Protein AF-A0A060C1Y1-F1 (afdb_monomer)

Solvent-accessible surface area (backbone atoms only — not comparable to full-atom values): 4877 Å² total; per-residue (Å²): 140,83,88,70,79,50,53,68,55,54,50,50,50,44,52,56,30,25,51,69,58,46,82,78,84,84,86,80,75,55,43,100,85,72,43,73,45,70,67,57,53,52,38,53,50,47,47,50,61,51,41,74,80,46,42,81,75,52,66,96,48,48,44,74,64,87,85,64,77,80,63,98,80,78,127

Radius of gyration: 15.28 Å; Cα contacts (8 Å, |Δi|>4): 41; chains: 1; bounding box: 36×22×49 Å

Organism: NCBI:txid543029

Foldseek 3Di:
DPPDDDLVRVLVVQLVQQQAFHHDDDDFDPDPVRHGDVVVVVSVVSNVVVCVVCVVSRPPGHHDPPPDDDPPPPD

Nearest PDB structures (foldseek):
  1hl9-assembly1_A  TM=9.649E-01  e=3.139E-03  Thermotoga maritima MSB8
  2wsp-assembly1_A  TM=9.621E-01  e=2.931E-03  Thermotoga maritima MSB8
  2wsp-assembly2_B  TM=9.691E-01  e=3.602E-03  Thermotoga maritima MSB8
  1odu-assembly1_A  TM=9.654E-01  e=4.132E-03  Thermotoga maritima MSB8
  7xsh-assembly1_A  TM=9.085E-01  e=2.734E-01  Cecembia lonarensis LW9

pLDDT: mean 91.27, std 10.34, range [47.47, 98.25]

Sequence (75 aa):
EYTWKSPRQLVVMLIETVSKGGNLLLNVGPTARGVFDDRANERLSAIARWMKFHNRSIYGCTQAPPEFKVPQNCF

Secondary structure (DSSP, 8-state):
---SPPHHHHHHHHHHHHHTT-------PPPTTSSPPHHHHHHHHHHHHHHHHHGGGTTT--PPPTTSPPPTT--

InterPro domains:
  IPR000933 Glycoside hydrolase, family 29 [PTHR10030] (5-67)
  IPR017853 Glycoside hydrolase superfamily [SSF51445] (3-59)
  IPR057739 Glycoside hydrolase family 29, N-terminal [PF01120] (3-54)

Mean predicted aligned error: 4.66 Å

Structure (mmCIF, N/CA/C/O backbone):
data_AF-A0A060C1Y1-F1
#
_entry.id   AF-A0A060C1Y1-F1
#
loop_
_atom_site.group_PDB
_atom_site.id
_atom_site.type_symbol
_atom_site.label_atom_id
_atom_site.label_alt_id
_atom_site.label_comp_id
_atom_site.label_asym_id
_atom_site.label_entity_id
_atom_site.label_seq_id
_atom_site.pdbx_PDB_ins_code
_atom_site.Cartn_x
_atom_site.Cartn_y
_atom_site.Cartn_z
_atom_site.occupancy
_atom_site.B_iso_or_equiv
_atom_site.auth_seq_id
_atom_site.auth_comp_id
_atom_site.auth_asym_id
_atom_site.auth_atom_id
_atom_site.pdbx_PDB_model_num
ATOM 1 N N . GLU A 1 1 ? 22.907 1.128 -6.425 1.00 47.47 1 GLU A N 1
ATOM 2 C CA . GLU A 1 1 ? 21.634 1.849 -6.640 1.00 47.47 1 GLU A CA 1
ATOM 3 C C . GLU A 1 1 ? 20.582 1.281 -5.678 1.00 47.47 1 GLU A C 1
ATOM 5 O O . GLU A 1 1 ? 20.161 0.148 -5.859 1.00 47.47 1 GLU A O 1
ATOM 10 N N . TYR A 1 2 ? 20.246 1.996 -4.596 1.00 55.31 2 TYR A N 1
ATOM 11 C CA . TYR A 1 2 ? 19.406 1.507 -3.476 1.00 55.31 2 TYR A CA 1
ATOM 12 C C . TYR A 1 2 ? 18.093 2.298 -3.314 1.00 55.31 2 TYR A C 1
ATOM 14 O O . TYR A 1 2 ? 17.486 2.325 -2.250 1.00 55.31 2 TYR A O 1
ATOM 22 N N . THR A 1 3 ? 17.644 2.985 -4.360 1.00 74.62 3 THR A N 1
ATOM 23 C CA . THR A 1 3 ? 16.609 4.028 -4.261 1.00 74.62 3 THR A CA 1
ATOM 24 C C . THR A 1 3 ? 15.166 3.508 -4.254 1.00 74.62 3 THR A C 1
ATOM 26 O O . THR A 1 3 ? 14.226 4.298 -4.173 1.00 74.62 3 THR A O 1
ATOM 29 N N . TRP A 1 4 ? 14.956 2.191 -4.330 1.00 81.88 4 TRP A N 1
ATOM 30 C CA . TRP A 1 4 ? 13.621 1.598 -4.411 1.00 81.88 4 TRP A CA 1
ATOM 31 C C . TRP A 1 4 ? 13.057 1.289 -3.029 1.00 81.88 4 TRP A C 1
ATOM 33 O O . TRP A 1 4 ? 13.683 0.603 -2.222 1.00 81.88 4 TRP A O 1
ATOM 43 N N . LYS A 1 5 ? 11.824 1.740 -2.783 1.00 88.56 5 LYS A N 1
ATOM 44 C CA . LYS A 1 5 ? 11.090 1.387 -1.566 1.00 88.56 5 LYS A CA 1
ATOM 45 C C . LYS A 1 5 ? 10.845 -0.125 -1.518 1.00 88.56 5 LYS A C 1
ATOM 47 O O . LYS A 1 5 ? 10.469 -0.756 -2.510 1.00 88.56 5 LYS A O 1
ATOM 52 N N . SER A 1 6 ? 11.062 -0.706 -0.346 1.00 93.00 6 SER A N 1
ATOM 53 C CA . SER A 1 6 ? 10.756 -2.108 -0.057 1.00 93.00 6 SER A CA 1
ATOM 54 C C . SER A 1 6 ? 9.239 -2.368 -0.068 1.00 93.00 6 SER A C 1
ATOM 56 O O . SER A 1 6 ? 8.456 -1.430 0.121 1.00 93.00 6 SER A O 1
ATOM 58 N N . PRO A 1 7 ? 8.787 -3.631 -0.210 1.00 94.38 7 PRO A N 1
ATOM 59 C CA . PRO A 1 7 ? 7.365 -3.965 -0.117 1.00 94.38 7 PRO A CA 1
ATOM 60 C C . PRO A 1 7 ? 6.727 -3.488 1.189 1.00 94.38 7 PRO A C 1
ATOM 62 O O . PRO A 1 7 ? 5.631 -2.936 1.180 1.00 94.38 7 PRO A O 1
ATOM 65 N N . ARG A 1 8 ? 7.449 -3.648 2.308 1.00 94.88 8 ARG A N 1
ATOM 66 C CA . ARG A 1 8 ? 7.002 -3.200 3.631 1.00 94.88 8 ARG A CA 1
ATOM 67 C C . ARG A 1 8 ? 6.739 -1.699 3.642 1.00 94.88 8 ARG A C 1
ATOM 69 O O . ARG A 1 8 ? 5.696 -1.279 4.122 1.00 94.88 8 ARG A O 1
ATOM 76 N N . GLN A 1 9 ? 7.657 -0.899 3.098 1.00 95.19 9 GLN A N 1
ATOM 77 C CA . GLN A 1 9 ? 7.487 0.555 3.044 1.00 95.19 9 GLN A CA 1
ATOM 78 C C . GLN A 1 9 ? 6.269 0.962 2.209 1.00 95.19 9 GLN A C 1
ATOM 80 O O . GLN A 1 9 ? 5.541 1.857 2.619 1.00 95.19 9 GLN A O 1
ATOM 85 N N . LEU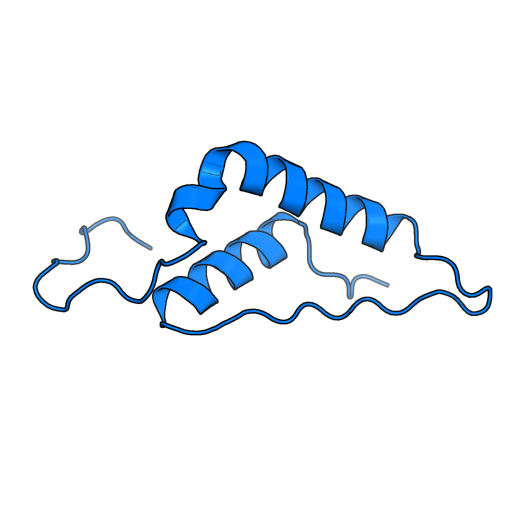 A 1 10 ? 6.016 0.297 1.077 1.00 96.31 10 LEU A N 1
ATOM 86 C CA . LEU A 1 10 ? 4.852 0.602 0.238 1.00 96.31 10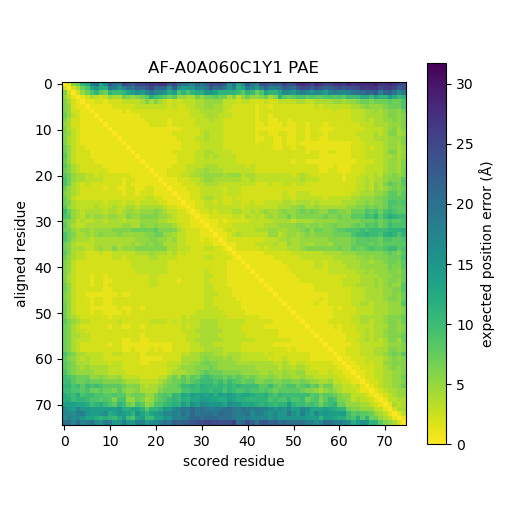 LEU A CA 1
ATOM 87 C C . LEU A 1 10 ? 3.526 0.264 0.934 1.00 96.31 10 LEU A C 1
ATOM 89 O O . LEU A 1 10 ? 2.585 1.050 0.865 1.00 96.31 10 LEU A O 1
ATOM 93 N N . VAL A 1 11 ? 3.461 -0.867 1.641 1.00 97.06 11 VAL A N 1
ATOM 94 C CA . VAL A 1 11 ? 2.277 -1.240 2.433 1.00 97.06 11 VAL A CA 1
ATOM 95 C C . VAL A 1 11 ? 2.062 -0.266 3.592 1.00 97.06 11 VAL A C 1
ATOM 97 O O . VAL A 1 11 ? 0.941 0.185 3.801 1.00 97.06 11 VAL A O 1
ATOM 100 N N . VAL A 1 12 ? 3.123 0.115 4.310 1.00 96.50 12 VAL A N 1
ATOM 101 C CA . VAL A 1 12 ? 3.031 1.109 5.393 1.00 96.50 12 VAL A CA 1
ATOM 102 C C . VAL A 1 12 ? 2.538 2.453 4.861 1.00 96.50 12 VAL A C 1
ATOM 104 O O . VAL A 1 12 ? 1.616 3.016 5.437 1.00 96.50 12 VAL A O 1
ATOM 107 N N . MET A 1 13 ? 3.072 2.927 3.731 1.00 96.88 13 MET A N 1
ATOM 108 C CA . MET A 1 13 ? 2.598 4.160 3.093 1.00 96.88 13 MET A CA 1
ATOM 109 C C . MET A 1 13 ? 1.109 4.102 2.740 1.00 96.88 13 MET A C 1
ATOM 111 O O . MET A 1 13 ? 0.400 5.084 2.941 1.00 96.88 13 MET A O 1
ATOM 115 N N . LEU A 1 14 ? 0.629 2.970 2.214 1.00 97.56 14 LEU A N 1
ATOM 116 C CA . LEU A 1 14 ? -0.790 2.780 1.907 1.00 97.56 14 LEU A CA 1
ATOM 117 C C . LEU A 1 14 ? -1.649 2.893 3.171 1.00 97.56 14 LEU A C 1
ATOM 119 O O . LEU A 1 14 ? -2.608 3.660 3.186 1.00 97.56 14 LEU A O 1
ATOM 123 N N . ILE A 1 15 ? -1.278 2.167 4.228 1.00 96.88 15 ILE A N 1
ATOM 124 C CA . ILE A 1 15 ? -2.000 2.168 5.506 1.00 96.88 15 ILE A CA 1
ATOM 125 C C . ILE A 1 15 ? -2.021 3.574 6.110 1.00 96.88 15 ILE A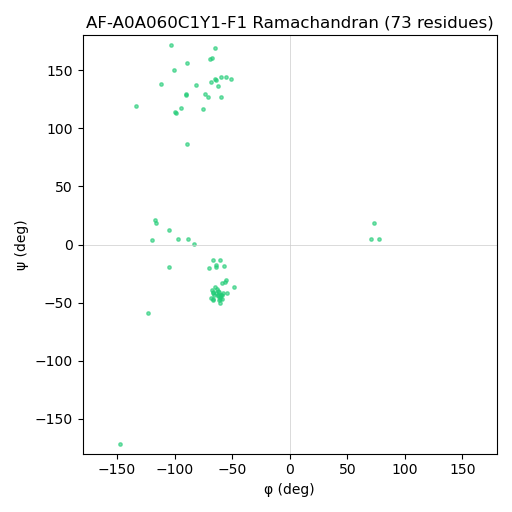 C 1
ATOM 127 O O . ILE A 1 15 ? -3.075 4.050 6.516 1.00 96.88 15 ILE A O 1
ATOM 131 N N . GLU A 1 16 ? -0.872 4.249 6.137 1.00 95.88 16 GLU A N 1
ATOM 132 C CA . GLU A 1 16 ? -0.737 5.592 6.699 1.00 95.88 16 GLU A CA 1
ATOM 133 C C . GLU A 1 16 ? -1.534 6.638 5.911 1.00 95.88 16 GLU A C 1
ATOM 135 O O . GLU A 1 16 ? -2.113 7.553 6.490 1.00 95.88 16 GLU A O 1
ATOM 140 N N . THR A 1 17 ? -1.589 6.503 4.585 1.00 97.50 17 THR A N 1
ATOM 141 C CA . THR A 1 17 ? -2.362 7.418 3.738 1.00 97.50 17 THR A CA 1
ATOM 142 C C . THR A 1 17 ? -3.859 7.267 4.009 1.00 97.50 17 THR A C 1
ATOM 144 O O . THR A 1 17 ? -4.546 8.262 4.236 1.00 97.50 17 THR A O 1
ATOM 147 N N . VAL A 1 18 ? -4.358 6.029 4.060 1.00 97.56 18 VAL A N 1
ATOM 148 C CA . VAL A 1 18 ? -5.778 5.747 4.330 1.00 97.56 18 VAL A CA 1
ATOM 149 C C . VAL A 1 18 ? -6.168 6.129 5.759 1.00 97.56 18 VAL A C 1
ATOM 151 O O . VAL A 1 18 ? -7.235 6.708 5.966 1.00 97.56 18 VAL A O 1
ATOM 154 N N . SER A 1 19 ? -5.300 5.889 6.748 1.00 95.06 19 SER A N 1
ATOM 155 C CA . SER A 1 19 ? -5.572 6.249 8.149 1.00 95.06 19 SER A CA 1
ATOM 156 C C . SER A 1 19 ? -5.644 7.759 8.390 1.00 95.06 19 SER A C 1
ATOM 158 O O . SER A 1 19 ? -6.137 8.189 9.429 1.00 95.06 19 SER A O 1
ATOM 160 N N . LYS A 1 20 ? -5.192 8.562 7.423 1.00 95.06 20 LYS A N 1
ATOM 161 C CA . LYS A 1 20 ? -5.294 10.026 7.405 1.00 95.06 20 LYS A CA 1
ATOM 162 C C . LYS A 1 20 ? -6.380 10.528 6.441 1.00 95.06 20 LYS A C 1
ATOM 164 O O . LYS A 1 20 ? -6.412 11.711 6.122 1.00 95.06 20 LYS A O 1
ATOM 169 N N . GLY A 1 21 ? -7.247 9.635 5.954 1.00 95.75 21 GLY A N 1
ATOM 170 C CA . GLY A 1 21 ? -8.351 9.962 5.046 1.00 95.75 21 GLY A CA 1
ATOM 171 C C . GLY A 1 21 ? -7.930 10.283 3.608 1.00 95.75 21 GLY A C 1
ATOM 172 O O . GLY A 1 21 ? -8.690 10.913 2.876 1.00 95.75 21 GLY A O 1
ATOM 173 N N . GLY A 1 22 ? -6.722 9.886 3.198 1.00 96.25 22 GLY A N 1
ATOM 174 C CA . GLY A 1 22 ? -6.185 10.116 1.859 1.00 96.25 22 GLY A CA 1
ATOM 175 C C . GLY A 1 22 ? -6.222 8.883 0.953 1.00 96.25 22 GLY A C 1
ATOM 176 O O . GLY A 1 22 ? -6.445 7.757 1.394 1.00 96.25 22 GLY A O 1
ATOM 177 N N . ASN A 1 23 ? -5.895 9.102 -0.325 1.00 96.44 23 ASN A N 1
ATOM 178 C CA . ASN A 1 23 ? -5.696 8.048 -1.321 1.00 96.44 23 ASN A CA 1
ATOM 179 C C . ASN A 1 23 ? -4.227 7.972 -1.748 1.00 96.44 23 ASN A C 1
ATOM 181 O O . ASN A 1 23 ? -3.591 8.999 -1.988 1.00 96.44 23 ASN A O 1
ATOM 185 N N . LEU A 1 24 ? -3.697 6.755 -1.895 1.00 95.88 24 LEU A N 1
ATOM 186 C CA . LEU A 1 24 ? -2.340 6.538 -2.392 1.00 95.88 24 LEU A CA 1
ATOM 187 C C . LEU A 1 24 ? -2.357 6.288 -3.904 1.00 95.88 24 LEU A C 1
ATOM 189 O O . LEU A 1 24 ? -2.8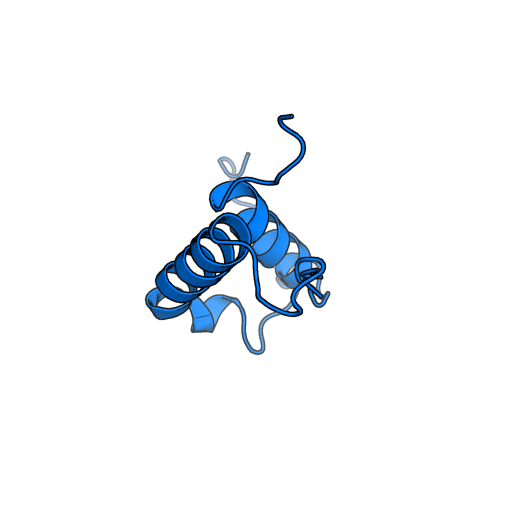80 5.273 -4.360 1.00 95.88 24 LEU A O 1
ATOM 193 N N . LEU A 1 25 ? -1.711 7.170 -4.668 1.00 95.81 25 LEU A N 1
ATOM 194 C CA . LEU A 1 25 ? -1.403 6.945 -6.081 1.00 95.81 25 LEU A CA 1
ATOM 195 C C . LEU A 1 25 ? 0.051 6.477 -6.221 1.00 95.81 25 LEU A C 1
ATOM 197 O O . LEU A 1 25 ? 0.983 7.226 -5.927 1.00 95.81 25 LEU A O 1
ATOM 201 N N . LEU A 1 26 ? 0.249 5.229 -6.654 1.00 92.94 26 LEU A N 1
ATOM 202 C CA . LEU A 1 26 ? 1.575 4.632 -6.815 1.00 92.94 26 LEU A CA 1
ATOM 203 C C . LEU A 1 26 ? 2.021 4.679 -8.280 1.00 92.94 26 LEU A C 1
ATOM 205 O O . LEU A 1 26 ? 1.459 3.990 -9.128 1.00 92.94 26 LEU A O 1
ATOM 209 N N . ASN A 1 27 ? 3.071 5.450 -8.559 1.00 90.88 27 ASN A N 1
ATOM 210 C CA . AS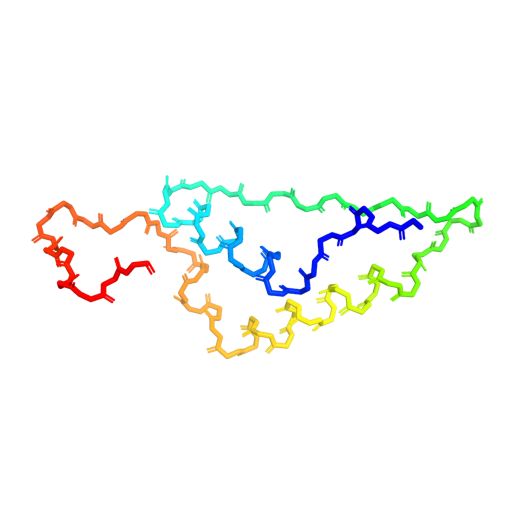N A 1 27 ? 3.658 5.540 -9.894 1.00 90.88 27 ASN A CA 1
ATOM 211 C C . ASN A 1 27 ? 4.605 4.364 -10.174 1.00 90.88 27 ASN A C 1
ATOM 213 O O . ASN A 1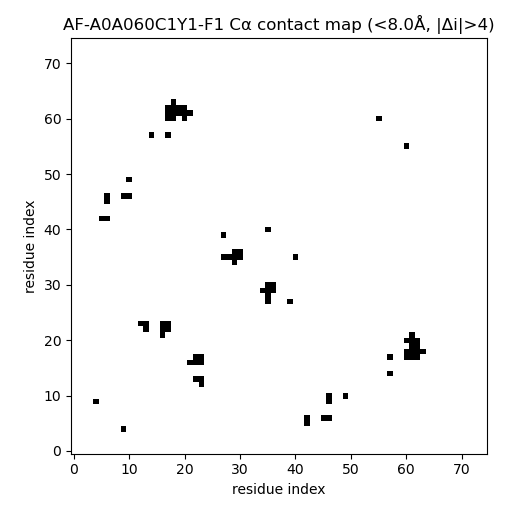 27 ? 5.440 4.017 -9.336 1.00 90.88 27 ASN A O 1
ATOM 217 N N . VAL A 1 28 ? 4.521 3.808 -11.386 1.00 90.25 28 VAL A N 1
ATOM 218 C CA . VAL A 1 28 ? 5.447 2.798 -11.917 1.00 90.25 28 VAL A CA 1
ATOM 219 C C . VAL A 1 28 ? 5.844 3.204 -13.332 1.00 90.25 28 VAL A C 1
ATOM 221 O O . VAL A 1 28 ? 4.993 3.323 -14.208 1.00 90.25 28 VAL A O 1
ATOM 224 N N . GLY A 1 29 ? 7.139 3.437 -13.546 1.00 89.12 29 GLY A N 1
ATOM 225 C CA . GLY A 1 29 ? 7.684 3.757 -14.863 1.00 89.12 29 GLY A CA 1
ATOM 226 C C . GLY A 1 29 ? 8.102 2.486 -15.609 1.00 89.12 29 GLY A C 1
ATOM 227 O O . GLY A 1 29 ? 8.839 1.681 -15.031 1.00 89.12 29 GLY A O 1
ATOM 228 N N . PRO A 1 30 ? 7.669 2.278 -16.866 1.00 91.00 30 PRO A N 1
ATOM 229 C CA . PRO A 1 30 ? 8.183 1.190 -17.684 1.00 91.00 30 PRO A CA 1
ATOM 230 C C . PRO A 1 30 ? 9.646 1.443 -18.070 1.00 91.00 30 PRO A C 1
ATOM 232 O O . PRO A 1 30 ? 10.142 2.569 -18.071 1.00 91.00 30 PRO A O 1
ATOM 235 N N . THR A 1 31 ? 10.340 0.373 -18.434 1.00 90.50 31 THR A N 1
ATOM 236 C CA . THR A 1 31 ? 11.656 0.438 -19.074 1.00 90.50 31 THR A CA 1
ATOM 237 C C . THR A 1 31 ? 11.561 1.096 -20.455 1.00 90.50 31 THR A C 1
ATOM 239 O O . THR A 1 31 ? 10.477 1.221 -21.024 1.00 90.50 31 THR A O 1
ATOM 242 N N . ALA A 1 32 ? 12.705 1.428 -21.062 1.00 93.62 32 ALA A N 1
ATOM 243 C CA . ALA A 1 32 ? 12.762 1.969 -22.427 1.00 93.62 32 ALA A CA 1
ATOM 244 C C . ALA A 1 32 ? 12.110 1.061 -23.493 1.00 93.62 32 ALA A C 1
ATOM 246 O O . ALA A 1 32 ? 11.764 1.525 -24.573 1.00 93.62 32 ALA A O 1
ATOM 247 N N . ARG A 1 33 ? 11.917 -0.231 -23.190 1.00 94.19 33 ARG A N 1
ATOM 248 C CA . ARG A 1 33 ? 11.220 -1.194 -24.057 1.00 94.19 33 ARG A CA 1
ATOM 249 C C . ARG A 1 33 ? 9.704 -1.241 -23.823 1.00 94.19 33 ARG A C 1
ATOM 251 O O . ARG A 1 33 ? 9.037 -2.103 -24.380 1.00 94.19 33 ARG A O 1
ATOM 258 N N . GLY A 1 34 ? 9.162 -0.370 -22.972 1.00 93.69 34 GLY A N 1
ATOM 259 C CA . GLY A 1 34 ? 7.734 -0.313 -22.654 1.00 93.69 34 GLY A CA 1
ATOM 260 C C . GLY A 1 34 ? 7.247 -1.395 -21.685 1.00 93.69 34 GLY A C 1
ATOM 261 O O . GLY A 1 34 ? 6.056 -1.460 -21.404 1.00 93.69 34 GLY A O 1
ATOM 262 N N . VAL A 1 35 ? 8.142 -2.229 -21.145 1.00 93.00 35 VAL A N 1
ATOM 263 C CA . VAL A 1 35 ? 7.798 -3.292 -20.183 1.00 93.00 35 VAL A CA 1
ATOM 264 C C . VAL A 1 35 ? 8.118 -2.872 -18.755 1.00 93.00 35 VAL A C 1
ATOM 266 O O . VAL A 1 35 ? 9.060 -2.107 -18.537 1.00 93.00 35 VAL A O 1
ATOM 269 N N . PHE A 1 36 ? 7.371 -3.381 -17.776 1.00 91.88 36 PHE A N 1
ATOM 270 C CA . PHE A 1 36 ? 7.688 -3.166 -16.363 1.00 91.88 36 PHE A CA 1
ATOM 271 C C . PHE A 1 36 ? 8.970 -3.897 -15.961 1.00 91.88 36 PHE A C 1
ATOM 273 O O . PHE A 1 36 ? 9.206 -5.027 -16.378 1.00 91.88 36 PHE A O 1
ATOM 280 N N . ASP A 1 37 ? 9.785 -3.232 -15.142 1.00 91.12 37 ASP A N 1
ATOM 281 C CA . ASP A 1 37 ? 10.956 -3.829 -14.496 1.00 91.12 37 ASP A CA 1
ATOM 282 C C . ASP A 1 37 ? 10.503 -4.924 -13.514 1.00 91.12 37 ASP A C 1
ATOM 284 O O . ASP A 1 37 ? 9.492 -4.766 -12.819 1.00 91.12 37 ASP A O 1
ATOM 288 N N . ASP A 1 38 ? 11.254 -6.020 -13.421 1.00 91.69 38 ASP A N 1
ATOM 289 C CA . ASP A 1 38 ? 10.921 -7.146 -12.541 1.00 91.69 38 ASP A CA 1
ATOM 290 C C . ASP A 1 38 ? 10.770 -6.723 -11.077 1.00 91.69 38 ASP A C 1
ATOM 292 O O . ASP A 1 38 ? 9.903 -7.235 -10.368 1.00 91.69 38 ASP A O 1
ATOM 296 N N . ARG A 1 39 ? 11.530 -5.715 -10.628 1.00 90.06 39 ARG A N 1
ATOM 297 C CA . ARG A 1 39 ? 11.383 -5.150 -9.281 1.00 90.06 39 ARG A CA 1
ATOM 298 C C . ARG A 1 39 ? 10.015 -4.509 -9.103 1.00 90.06 39 ARG A C 1
ATOM 300 O O . ARG A 1 39 ? 9.395 -4.698 -8.061 1.00 90.06 39 ARG A O 1
ATOM 307 N N . ALA A 1 40 ? 9.514 -3.775 -10.098 1.00 92.38 40 ALA A N 1
ATOM 308 C CA . ALA A 1 40 ? 8.179 -3.187 -10.031 1.00 92.38 40 ALA A CA 1
ATOM 309 C C . ALA A 1 40 ? 7.106 -4.281 -9.938 1.00 92.38 40 ALA A C 1
ATOM 311 O O . ALA A 1 40 ? 6.239 -4.212 -9.065 1.00 92.38 40 ALA A O 1
ATOM 312 N N . ASN A 1 41 ? 7.226 -5.334 -10.752 1.00 93.94 41 ASN A N 1
ATOM 313 C CA . ASN A 1 41 ? 6.340 -6.497 -10.686 1.00 93.94 41 ASN A CA 1
ATOM 314 C C . ASN A 1 41 ? 6.387 -7.181 -9.312 1.00 93.94 41 ASN A C 1
ATOM 316 O O . ASN A 1 41 ? 5.340 -7.504 -8.745 1.00 93.94 41 ASN A O 1
ATOM 320 N N . GLU A 1 42 ? 7.575 -7.353 -8.730 1.00 94.25 42 GLU A N 1
ATOM 321 C CA . GLU A 1 42 ? 7.758 -7.939 -7.401 1.00 94.25 42 GLU A CA 1
ATOM 322 C C . GLU A 1 42 ? 7.074 -7.095 -6.310 1.00 94.25 42 GLU A C 1
ATOM 324 O O . GLU A 1 42 ? 6.384 -7.635 -5.439 1.00 94.25 42 GLU A O 1
ATOM 329 N N . ARG A 1 43 ? 7.218 -5.762 -6.365 1.00 94.00 43 ARG A N 1
ATOM 330 C CA . ARG A 1 43 ? 6.596 -4.829 -5.410 1.00 94.00 43 ARG A CA 1
ATOM 331 C C . ARG A 1 43 ? 5.075 -4.810 -5.531 1.00 94.00 43 ARG A C 1
ATOM 333 O O . ARG A 1 43 ? 4.396 -4.949 -4.513 1.00 94.00 43 ARG A O 1
ATOM 340 N N . LEU A 1 44 ? 4.545 -4.700 -6.748 1.00 95.12 44 LEU A N 1
ATOM 341 C CA . LEU A 1 44 ? 3.103 -4.747 -7.001 1.00 95.12 44 LEU A CA 1
ATOM 342 C C . LEU A 1 44 ? 2.508 -6.084 -6.545 1.00 95.12 44 LEU A C 1
ATOM 344 O O . LEU A 1 44 ? 1.494 -6.107 -5.850 1.00 95.12 44 LEU A O 1
ATOM 348 N N . SER A 1 45 ? 3.191 -7.194 -6.835 1.00 96.81 45 SER A N 1
ATOM 349 C CA . SER A 1 45 ? 2.772 -8.529 -6.396 1.00 96.81 45 SER A CA 1
ATOM 350 C C . SER A 1 45 ? 2.771 -8.667 -4.874 1.00 96.81 45 SER A C 1
ATOM 352 O O . SER A 1 45 ? 1.881 -9.298 -4.308 1.00 96.81 45 SER A O 1
ATOM 354 N N . ALA A 1 46 ? 3.751 -8.081 -4.184 1.00 96.06 46 ALA A N 1
ATOM 355 C CA . ALA A 1 46 ? 3.797 -8.103 -2.727 1.00 96.06 46 ALA A CA 1
ATOM 356 C C . ALA A 1 46 ? 2.644 -7.306 -2.094 1.00 96.06 46 ALA A C 1
ATOM 358 O O . ALA A 1 46 ? 2.021 -7.801 -1.153 1.00 96.06 46 ALA A O 1
ATOM 359 N N . ILE A 1 47 ? 2.309 -6.133 -2.645 1.00 96.88 47 ILE A N 1
ATOM 360 C CA . ILE A 1 47 ? 1.125 -5.362 -2.232 1.00 96.88 47 ILE A CA 1
ATOM 361 C C . ILE A 1 47 ? -0.145 -6.179 -2.485 1.00 96.88 47 ILE A C 1
ATOM 363 O O . ILE A 1 47 ? -0.963 -6.320 -1.581 1.00 96.88 47 ILE A O 1
ATOM 367 N N . ALA A 1 48 ? -0.291 -6.778 -3.671 1.00 97.62 48 ALA A N 1
ATOM 368 C CA . ALA A 1 48 ? -1.456 -7.591 -4.020 1.00 97.62 48 ALA A CA 1
ATOM 369 C C . ALA A 1 48 ? -1.647 -8.779 -3.060 1.00 97.62 48 ALA A C 1
ATOM 371 O O . ALA A 1 48 ? -2.756 -9.022 -2.582 1.00 97.62 48 ALA A O 1
ATOM 372 N N . ARG A 1 49 ? -0.563 -9.488 -2.709 1.00 98.25 49 ARG A N 1
ATOM 373 C CA . ARG A 1 49 ? -0.600 -10.582 -1.722 1.00 98.25 49 ARG A CA 1
ATOM 374 C C . ARG A 1 49 ? -1.040 -10.107 -0.341 1.00 98.25 49 ARG A C 1
ATOM 376 O O . ARG A 1 49 ? -1.808 -10.807 0.311 1.00 98.25 49 ARG A O 1
ATOM 383 N N . TRP A 1 50 ? -0.577 -8.941 0.103 1.00 97.94 50 TRP A N 1
ATOM 384 C CA . TRP A 1 50 ? -1.001 -8.379 1.384 1.00 97.94 50 TRP A CA 1
ATOM 385 C C . TRP A 1 50 ? -2.476 -7.951 1.348 1.00 97.94 50 TRP A C 1
ATOM 387 O O . TRP A 1 50 ? -3.257 -8.334 2.222 1.00 97.94 50 TRP A O 1
ATOM 397 N N . MET A 1 51 ? -2.882 -7.250 0.285 1.00 97.94 51 MET A N 1
ATOM 398 C CA . MET A 1 51 ? -4.257 -6.799 0.053 1.00 97.94 51 MET A CA 1
ATOM 399 C C . MET A 1 51 ? -5.256 -7.955 -0.006 1.00 97.94 51 MET A C 1
ATOM 401 O O . MET A 1 51 ? -6.376 -7.796 0.470 1.00 97.94 51 MET A O 1
ATOM 405 N N . LYS A 1 52 ? -4.857 -9.135 -0.506 1.00 98.25 52 LYS A N 1
ATOM 406 C CA . LYS A 1 52 ? -5.705 -10.341 -0.531 1.00 98.25 52 LYS A CA 1
ATOM 407 C C . LYS A 1 52 ? -6.376 -10.629 0.819 1.00 98.25 52 LYS A C 1
ATOM 409 O O . LYS A 1 52 ? -7.519 -11.069 0.833 1.00 98.25 52 LYS A O 1
ATOM 414 N N . PHE A 1 53 ? -5.683 -10.375 1.929 1.00 98.00 53 PHE A N 1
ATOM 415 C CA . PHE A 1 53 ? -6.184 -10.662 3.276 1.00 98.00 53 PHE A CA 1
ATOM 416 C C . PHE A 1 53 ? -6.638 -9.415 4.051 1.00 98.00 53 PHE A C 1
ATOM 418 O O . PHE A 1 53 ? -7.399 -9.542 5.007 1.00 98.00 53 PHE A O 1
ATOM 425 N N . HIS A 1 54 ? -6.200 -8.217 3.649 1.00 98.06 54 HIS A N 1
ATOM 426 C CA . HIS A 1 54 ? -6.374 -6.984 4.433 1.00 98.06 54 HIS A CA 1
ATOM 427 C C . HIS A 1 54 ? -7.187 -5.892 3.721 1.00 98.06 54 HIS A C 1
ATOM 429 O O . HIS A 1 54 ? -7.350 -4.803 4.266 1.00 98.06 54 HIS A O 1
ATOM 435 N N . ASN A 1 55 ? -7.727 -6.158 2.525 1.00 97.81 55 ASN A N 1
ATOM 436 C CA . ASN A 1 55 ? -8.425 -5.148 1.720 1.00 97.81 55 ASN A CA 1
ATOM 437 C C . ASN A 1 55 ? -9.583 -4.434 2.448 1.00 97.81 55 ASN A C 1
ATOM 439 O O . ASN A 1 55 ? -9.810 -3.253 2.195 1.00 97.81 55 ASN A O 1
ATOM 443 N N . ARG A 1 56 ? -10.256 -5.107 3.391 1.00 97.88 56 ARG A N 1
ATOM 444 C CA . ARG A 1 56 ? -11.362 -4.560 4.193 1.00 97.88 56 ARG A CA 1
ATOM 445 C C . ARG A 1 56 ? -10.952 -3.410 5.109 1.00 97.88 56 ARG A C 1
ATOM 447 O O . ARG A 1 56 ? -11.814 -2.721 5.628 1.00 97.88 56 ARG A O 1
ATOM 454 N N . SER A 1 57 ? -9.653 -3.265 5.357 1.00 96.38 57 SER A N 1
ATOM 455 C CA . SER A 1 57 ? -9.067 -2.190 6.161 1.00 96.38 57 SER A CA 1
ATOM 456 C C . SER A 1 57 ? -8.541 -1.044 5.294 1.00 96.38 57 SER A C 1
ATOM 458 O O . SER A 1 57 ? -7.908 -0.132 5.813 1.00 96.38 57 SER A O 1
ATOM 460 N N . ILE A 1 58 ? -8.764 -1.112 3.977 1.00 97.62 58 ILE A N 1
ATOM 461 C CA . ILE A 1 58 ? -8.287 -0.147 2.987 1.00 97.62 58 ILE A CA 1
ATOM 462 C C . ILE A 1 58 ? -9.470 0.416 2.199 1.00 97.62 58 ILE A C 1
ATOM 464 O O . ILE A 1 58 ? -9.702 1.621 2.207 1.00 97.62 58 ILE A O 1
ATOM 468 N N . TYR A 1 59 ? -10.238 -0.438 1.519 1.00 97.69 59 TYR A N 1
ATOM 469 C CA . TYR A 1 59 ? -11.348 0.024 0.689 1.00 97.69 59 TYR A CA 1
ATOM 470 C C . TYR A 1 59 ? -12.507 0.536 1.543 1.00 97.69 59 TYR A C 1
ATOM 472 O O . TYR A 1 59 ? -13.000 -0.173 2.416 1.00 97.69 59 TYR A O 1
ATOM 480 N N . GLY A 1 60 ? -12.952 1.765 1.268 1.00 96.44 60 GLY A N 1
ATOM 481 C CA . GLY A 1 60 ? -14.024 2.424 2.022 1.00 96.44 60 GLY A CA 1
ATOM 482 C C . GLY A 1 60 ? -13.625 2.845 3.44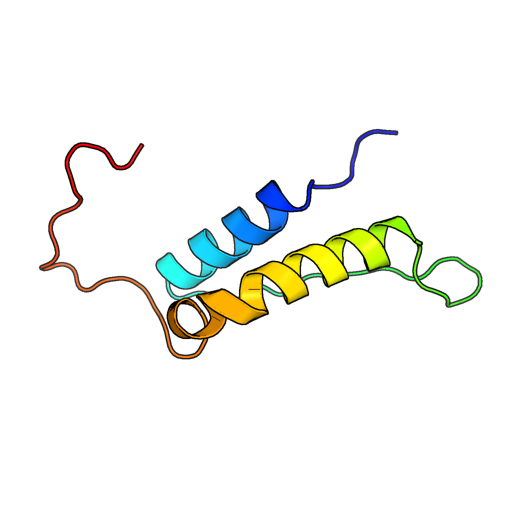0 1.00 96.44 60 GLY A C 1
ATOM 483 O O . GLY A 1 60 ? -14.471 3.330 4.187 1.00 96.44 60 GLY A O 1
ATOM 484 N N . CYS A 1 61 ? -12.357 2.669 3.818 1.00 96.56 61 CYS A N 1
ATOM 485 C CA . CYS A 1 61 ? -11.838 3.106 5.103 1.00 96.56 61 CYS A CA 1
ATOM 486 C C . CYS A 1 61 ? -11.317 4.543 5.029 1.00 96.56 61 CYS A C 1
ATOM 488 O O . CYS A 1 61 ? -10.943 5.046 3.972 1.00 96.56 61 CYS A O 1
ATOM 490 N N . THR A 1 62 ? -11.294 5.197 6.184 1.00 95.75 62 THR A N 1
ATOM 491 C CA . THR A 1 62 ? -10.775 6.552 6.372 1.00 95.75 62 THR A CA 1
ATOM 492 C C . THR A 1 62 ? -10.179 6.659 7.776 1.00 95.75 62 THR A C 1
ATOM 494 O O . THR A 1 62 ? -10.049 5.650 8.477 1.00 95.75 62 THR A O 1
ATOM 497 N N . GLN A 1 63 ? -9.813 7.870 8.191 1.00 94.31 63 GLN A N 1
ATOM 498 C CA . GLN A 1 63 ? -9.335 8.148 9.538 1.00 94.31 63 GLN A CA 1
ATOM 499 C C . GLN A 1 63 ? -10.278 7.601 10.615 1.00 94.31 63 GLN A C 1
ATOM 501 O O . GLN A 1 63 ? -11.504 7.649 10.481 1.00 94.31 63 GLN A O 1
ATOM 506 N N . ALA A 1 64 ? -9.692 7.094 11.699 1.00 91.50 64 ALA A N 1
ATOM 507 C CA . ALA A 1 64 ? -10.466 6.658 12.849 1.00 91.50 64 ALA A CA 1
ATOM 508 C C . ALA A 1 64 ? -11.199 7.860 13.482 1.00 91.50 64 ALA A C 1
ATOM 510 O O . ALA A 1 64 ? -10.620 8.949 13.563 1.00 91.50 64 ALA A O 1
ATOM 511 N N . PRO A 1 65 ? -12.447 7.680 13.944 1.00 91.94 65 PRO A N 1
ATOM 512 C CA . PRO A 1 65 ? -13.158 8.704 14.700 1.00 91.94 65 PRO A CA 1
ATOM 513 C C . PRO A 1 65 ? -12.383 9.179 15.948 1.00 91.94 65 PRO A C 1
ATOM 515 O O . PRO A 1 65 ? -11.703 8.370 16.589 1.00 91.94 65 PRO A O 1
ATOM 518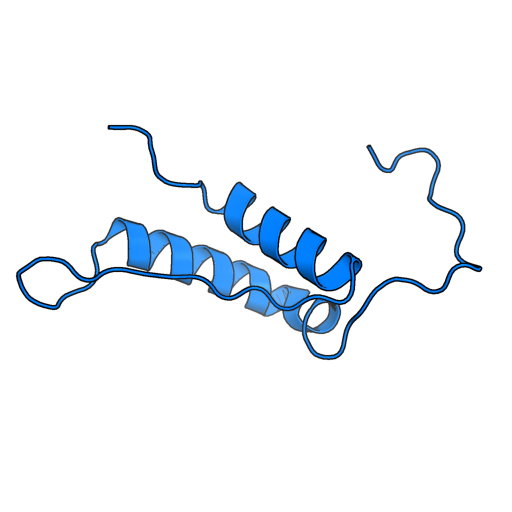 N N . PRO A 1 66 ? -12.467 10.475 16.307 1.00 89.06 66 PRO A N 1
ATOM 519 C CA . PRO A 1 66 ? -11.668 11.077 17.379 1.00 89.06 66 PRO A CA 1
ATOM 520 C C . PRO A 1 66 ? -11.954 10.507 18.778 1.00 89.06 66 PRO A C 1
ATOM 522 O O . PRO A 1 66 ? -11.136 10.652 19.684 1.00 89.06 66 PRO A O 1
ATOM 525 N N . GLU A 1 67 ? -13.099 9.858 18.976 1.00 94.12 67 GLU A N 1
ATOM 526 C CA . GLU A 1 67 ? -13.477 9.189 20.219 1.00 94.12 67 GLU A CA 1
ATOM 527 C C . GLU A 1 67 ? -12.656 7.922 20.511 1.00 94.12 67 GLU A C 1
ATOM 529 O O . GLU A 1 67 ? -12.573 7.495 21.668 1.00 94.12 67 GLU A O 1
ATOM 534 N N . PHE A 1 68 ? -12.020 7.323 19.498 1.00 89.25 68 PHE A N 1
ATOM 535 C CA . PHE A 1 68 ? -11.157 6.166 19.702 1.00 89.25 68 PHE A CA 1
ATOM 536 C C . PHE A 1 68 ? -9.824 6.597 20.314 1.00 89.25 68 PHE A C 1
ATOM 538 O O . PHE A 1 68 ? -9.024 7.308 19.708 1.00 89.25 68 PHE A O 1
ATOM 545 N N . LYS A 1 69 ? -9.552 6.116 21.530 1.00 86.56 69 LYS A N 1
ATOM 546 C CA . LYS A 1 69 ? -8.265 6.337 22.193 1.00 86.56 69 LYS A CA 1
ATOM 547 C C . LYS A 1 69 ? -7.185 5.473 21.550 1.00 86.56 69 LYS A C 1
ATOM 549 O O . LYS A 1 69 ? -7.350 4.260 21.424 1.00 86.56 69 LYS A O 1
ATOM 554 N N . VAL A 1 70 ? -6.063 6.100 21.201 1.00 83.81 70 VAL A N 1
ATOM 555 C CA . VAL A 1 70 ? -4.867 5.404 20.714 1.00 83.81 70 VAL A CA 1
ATOM 556 C C . VAL A 1 70 ? -4.386 4.418 21.792 1.00 83.81 70 VAL A C 1
ATOM 558 O O . VAL A 1 70 ? -4.210 4.828 22.945 1.00 83.81 70 VAL A O 1
ATOM 561 N N . PRO A 1 71 ? -4.183 3.129 21.466 1.00 84.19 71 PRO A N 1
ATOM 562 C CA . PRO A 1 71 ? -3.598 2.168 22.396 1.00 84.19 71 PRO A CA 1
ATOM 563 C C . PRO A 1 71 ? -2.197 2.604 22.842 1.00 84.19 71 PRO A C 1
ATOM 565 O O . PRO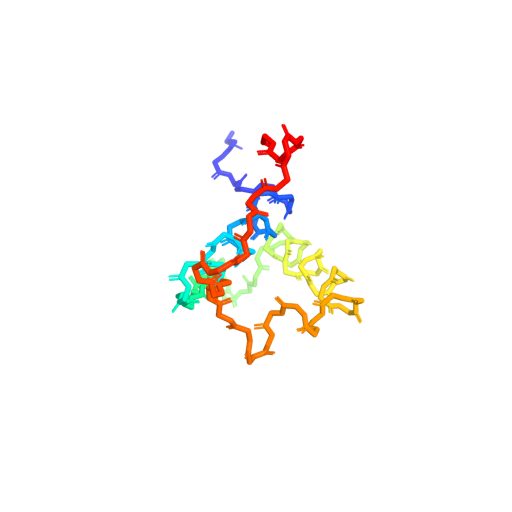 A 1 71 ? -1.421 3.124 22.043 1.00 84.19 71 PRO A O 1
ATOM 568 N N . GLN A 1 72 ? -1.838 2.349 24.104 1.00 80.56 72 GLN A N 1
ATOM 569 C CA . GLN A 1 72 ? -0.552 2.778 24.684 1.00 80.56 72 GLN A CA 1
ATOM 570 C C . GLN A 1 72 ? 0.695 2.200 23.985 1.00 80.56 72 GLN A C 1
ATOM 572 O O . GLN A 1 72 ? 1.800 2.674 24.225 1.00 80.56 72 GLN A O 1
ATOM 577 N N . ASN A 1 73 ? 0.539 1.182 23.137 1.00 76.69 73 ASN A N 1
ATOM 578 C CA . ASN A 1 73 ? 1.616 0.437 22.485 1.00 76.69 73 ASN A CA 1
ATOM 579 C C . ASN A 1 73 ? 1.632 0.565 20.949 1.00 76.69 73 ASN A C 1
ATOM 581 O O . ASN A 1 73 ? 2.242 -0.267 20.277 1.00 76.69 73 ASN A O 1
ATOM 585 N N . CYS A 1 74 ? 0.976 1.579 20.382 1.00 62.59 74 CYS A N 1
ATOM 586 C CA . CYS A 1 74 ? 1.107 1.916 18.963 1.00 62.59 74 CYS A CA 1
ATOM 587 C C . CYS A 1 74 ? 2.266 2.911 18.759 1.00 62.59 74 CYS A C 1
ATOM 589 O O . CYS A 1 74 ? 2.035 4.119 18.765 1.00 62.59 74 CYS A O 1
ATOM 591 N N . PHE A 1 75 ? 3.495 2.397 18.611 1.00 47.62 75 PHE A N 1
ATOM 592 C CA . PHE A 1 75 ? 4.686 3.156 18.188 1.00 47.62 75 PHE A CA 1
ATOM 593 C C . PHE A 1 75 ? 4.957 2.992 16.690 1.00 47.62 75 PHE A C 1
ATOM 595 O O . PHE A 1 75 ? 4.764 1.863 16.177 1.00 47.62 75 PHE A O 1
#